Protein AF-A0A2R7K1W9-F1 (afdb_monomer)

Sequence (98 aa):
MTTQTYDRFRGNLETYFDKTASKAWEQLTSDAPVSGVRATVRAGRTEMRDTLLSWLPADMTGLRLLDAGCGTGALAVEAAERGAEVVAIDVAGSLVEI

Secondary structure (DSSP, 8-state):
---HHHHHHHHHHHHIIIIIIHHHHHHHHSSS---HHHHHHHHHHHHHHHHHHHTS-S--TT-EEEEET-TT-HHHHHHHHTT-EEEEE-S-HHHHT-

Nearest PDB structures (foldseek):
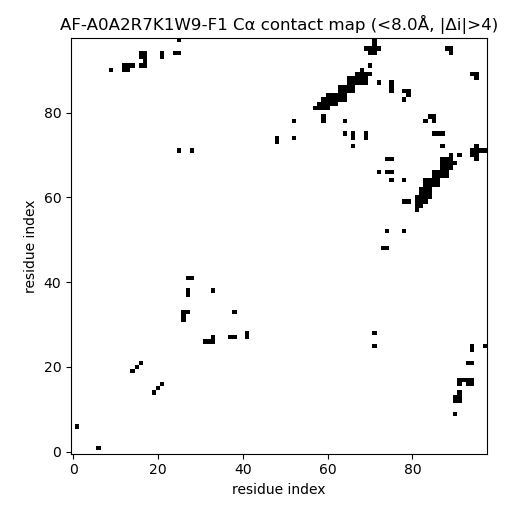  3e23-assembly1_A  TM=7.021E-01  e=3.075E-02  Rhodopseudomonas palustris
  3ege-assembly1_A  TM=7.614E-01  e=9.178E-02  Trichormus variabilis ATCC 29413
  8vyd-assembly2_B  TM=8.364E-01  e=2.118E-01  Thermococcus kodakarensis
  7pd7-assembly1_A  TM=6.119E-01  e=3.977E-02  Chondromyces crocatus
  4rvd-assembly1_A  TM=5.904E-01  e=4.030E-01  Streptomyces argillaceus

Mean predicted aligned error: 5.14 Å

pLDDT: mean 88.73, std 10.35, range [53.06, 98.69]

Radius of gyration: 15.23 Å; Cα contacts (8 Å, |Δi|>4): 109; chains: 1; bounding box: 28×42×34 Å

Structure (mmCIF, N/CA/C/O backbone):
data_AF-A0A2R7K1W9-F1
#
_entry.id   AF-A0A2R7K1W9-F1
#
loop_
_atom_site.group_PDB
_atom_site.id
_atom_site.type_symbol
_atom_site.label_atom_id
_atom_site.label_alt_id
_atom_site.label_comp_id
_atom_site.label_asym_id
_atom_site.label_entity_id
_atom_site.label_seq_id
_atom_site.pdbx_PDB_ins_code
_atom_site.Cartn_x
_atom_site.Cartn_y
_atom_site.Cartn_z
_atom_site.occupancy
_atom_site.B_iso_or_equiv
_atom_site.auth_seq_id
_atom_site.auth_comp_id
_atom_site.auth_asym_id
_atom_site.auth_atom_id
_a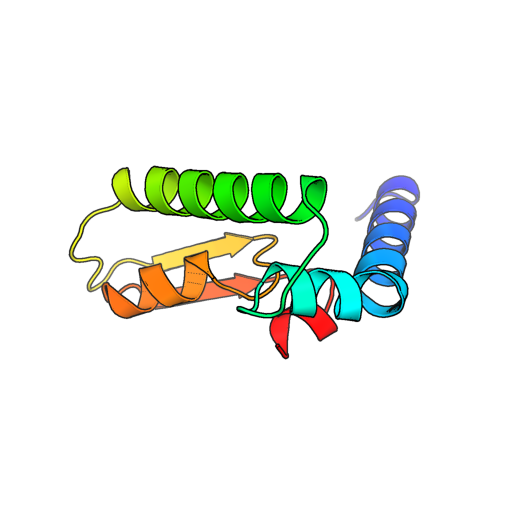tom_site.pdbx_PDB_model_num
ATOM 1 N N . MET A 1 1 ? 0.203 26.756 1.032 1.00 53.06 1 MET A N 1
ATOM 2 C CA . MET A 1 1 ? 0.688 27.003 -0.342 1.00 53.06 1 MET A CA 1
ATOM 3 C C . MET A 1 1 ? 1.808 26.020 -0.609 1.00 53.06 1 MET A C 1
ATOM 5 O O . MET A 1 1 ? 2.726 25.954 0.202 1.00 53.06 1 MET A O 1
ATOM 9 N N . THR A 1 2 ? 1.704 25.218 -1.663 1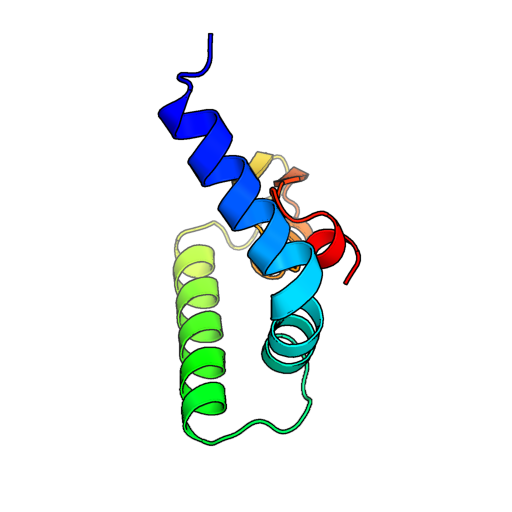.00 68.00 2 THR A N 1
ATOM 10 C CA . THR A 1 2 ? 2.791 24.342 -2.114 1.00 68.00 2 THR A CA 1
ATOM 11 C C . THR A 1 2 ? 3.868 25.174 -2.816 1.00 68.00 2 THR A C 1
ATOM 13 O O . THR A 1 2 ? 3.601 26.270 -3.309 1.00 68.00 2 THR A O 1
ATOM 16 N N . THR A 1 3 ? 5.119 24.716 -2.789 1.00 82.25 3 THR A N 1
ATOM 17 C CA . THR A 1 3 ? 6.223 25.398 -3.482 1.00 82.25 3 THR A CA 1
ATOM 18 C C . THR A 1 3 ? 6.302 24.905 -4.928 1.00 82.25 3 THR A C 1
ATOM 20 O O . THR A 1 3 ? 6.029 23.733 -5.182 1.00 82.25 3 THR A O 1
ATOM 23 N N . GLN A 1 4 ? 6.758 25.743 -5.872 1.00 77.12 4 GLN A N 1
ATOM 24 C CA . GLN A 1 4 ? 6.969 25.318 -7.273 1.00 77.12 4 GLN A CA 1
ATOM 25 C C . GLN A 1 4 ? 7.830 24.047 -7.381 1.00 77.12 4 GLN A C 1
ATOM 27 O O . GLN A 1 4 ? 7.634 23.216 -8.266 1.00 77.12 4 GLN A O 1
ATOM 32 N N . THR A 1 5 ? 8.779 23.879 -6.459 1.00 88.69 5 THR A N 1
ATOM 33 C CA . THR A 1 5 ? 9.624 22.689 -6.375 1.00 88.69 5 THR A CA 1
ATOM 34 C C . THR A 1 5 ? 8.816 21.451 -5.989 1.00 88.69 5 THR A C 1
ATOM 36 O O . THR A 1 5 ? 8.949 20.425 -6.654 1.00 88.69 5 THR A O 1
ATOM 39 N N . TYR A 1 6 ? 7.961 21.544 -4.964 1.00 87.81 6 TYR A N 1
ATOM 40 C CA . TYR A 1 6 ? 7.086 20.445 -4.552 1.00 87.81 6 TYR A CA 1
ATOM 41 C C . TYR A 1 6 ? 6.140 20.031 -5.679 1.00 87.81 6 TYR A C 1
ATOM 43 O O . TYR A 1 6 ? 6.091 18.851 -6.014 1.00 87.81 6 TYR A O 1
ATOM 51 N N . ASP A 1 7 ? 5.454 20.988 -6.309 1.00 88.56 7 ASP A N 1
ATOM 52 C CA . ASP A 1 7 ? 4.472 20.684 -7.356 1.00 88.56 7 ASP A CA 1
ATOM 53 C C . ASP A 1 7 ? 5.124 19.976 -8.549 1.00 88.56 7 ASP A C 1
ATOM 55 O O . ASP A 1 7 ? 4.586 18.998 -9.071 1.00 88.56 7 ASP A O 1
ATOM 59 N N . ARG A 1 8 ? 6.339 20.402 -8.922 1.00 91.19 8 ARG A N 1
ATOM 60 C CA . ARG A 1 8 ? 7.132 19.746 -9.966 1.00 91.19 8 ARG A CA 1
ATOM 61 C C . ARG A 1 8 ? 7.531 18.321 -9.582 1.00 91.19 8 ARG A C 1
ATOM 63 O O . ARG A 1 8 ? 7.393 17.414 -10.396 1.00 91.19 8 ARG A O 1
ATOM 70 N N . PHE A 1 9 ? 8.036 18.104 -8.366 1.00 89.88 9 PHE A N 1
ATOM 71 C CA . PHE A 1 9 ? 8.429 16.761 -7.926 1.00 89.88 9 PHE A CA 1
ATOM 72 C C . PHE A 1 9 ? 7.228 15.823 -7.816 1.00 89.88 9 PHE A C 1
ATOM 74 O O . PHE A 1 9 ? 7.297 14.698 -8.307 1.00 89.88 9 PHE A O 1
ATOM 81 N N . ARG A 1 10 ? 6.119 16.300 -7.246 1.00 90.06 10 ARG A N 1
ATOM 82 C CA . ARG A 1 10 ? 4.865 15.550 -7.154 1.00 90.06 10 ARG A CA 1
ATOM 83 C C . ARG A 1 10 ? 4.369 15.145 -8.543 1.00 90.06 10 ARG A C 1
ATOM 85 O O . ARG A 1 10 ? 4.096 13.970 -8.755 1.00 90.06 10 ARG A O 1
ATOM 92 N N . GLY A 1 11 ? 4.337 16.080 -9.497 1.00 88.19 11 GLY A N 1
ATOM 93 C CA . GLY A 1 11 ? 3.921 15.800 -10.876 1.00 88.19 11 GLY A CA 1
ATOM 94 C C . GLY A 1 11 ? 4.834 14.807 -11.607 1.00 88.19 11 GLY A C 1
ATOM 95 O O . GLY A 1 11 ? 4.353 13.971 -12.374 1.00 88.19 11 GLY A O 1
ATOM 96 N N . ASN A 1 12 ? 6.144 14.840 -11.338 1.00 88.56 12 ASN A N 1
ATOM 97 C CA . ASN A 1 12 ? 7.086 13.857 -11.879 1.00 88.56 12 ASN A CA 1
ATOM 98 C C . ASN A 1 12 ? 6.836 12.449 -11.317 1.00 88.56 12 ASN A C 1
ATOM 100 O O . ASN A 1 12 ? 6.866 11.484 -12.080 1.00 88.56 12 ASN A O 1
ATOM 104 N N . LEU A 1 13 ? 6.588 12.330 -10.006 1.00 87.69 13 LEU A N 1
ATOM 105 C CA . LEU A 1 13 ? 6.265 11.049 -9.367 1.00 87.69 13 LEU A CA 1
ATOM 106 C C . LEU A 1 13 ? 4.950 10.493 -9.913 1.00 87.69 13 LEU A C 1
ATOM 108 O O . LEU A 1 13 ? 4.930 9.361 -10.384 1.00 87.69 13 LEU A O 1
ATOM 112 N N . GLU A 1 14 ? 3.899 11.314 -9.931 1.00 86.56 14 GLU A N 1
ATOM 113 C CA . GLU A 1 14 ? 2.593 10.967 -10.500 1.00 86.56 14 GLU A CA 1
ATOM 114 C C . GLU A 1 14 ? 2.748 10.432 -11.929 1.00 86.56 14 GLU A C 1
ATOM 116 O O . GLU A 1 14 ? 2.365 9.306 -12.218 1.00 86.56 14 GLU A O 1
ATOM 121 N N . THR A 1 15 ? 3.434 11.172 -12.806 1.00 86.44 15 THR A N 1
ATOM 122 C CA . THR A 1 15 ? 3.644 10.749 -14.200 1.00 86.44 15 THR A CA 1
ATOM 123 C C . THR A 1 15 ? 4.406 9.425 -14.306 1.00 86.44 15 THR A C 1
ATOM 125 O O . THR A 1 15 ? 4.052 8.573 -15.123 1.00 86.44 15 THR A O 1
ATOM 128 N N . TYR A 1 16 ? 5.468 9.249 -13.515 1.00 85.06 16 TYR A N 1
ATOM 129 C CA . TYR A 1 16 ? 6.295 8.044 -13.556 1.00 85.06 16 TYR A CA 1
ATOM 130 C C . TYR A 1 16 ? 5.512 6.803 -13.124 1.00 85.06 16 TYR A C 1
ATOM 132 O O . TYR A 1 16 ? 5.524 5.794 -13.835 1.00 85.06 16 TYR A O 1
ATOM 140 N N . PHE A 1 17 ? 4.830 6.881 -11.982 1.00 81.00 17 PHE A N 1
ATOM 141 C CA . PHE A 1 17 ? 4.095 5.747 -11.433 1.00 81.00 17 PHE A CA 1
ATOM 142 C C . PHE A 1 17 ? 2.838 5.432 -12.238 1.00 81.00 17 PHE A C 1
ATOM 144 O O . PHE A 1 17 ? 2.577 4.259 -12.491 1.00 81.00 17 PHE A O 1
ATOM 151 N N . ASP A 1 18 ? 2.144 6.457 -12.733 1.00 76.62 18 ASP A N 1
ATOM 152 C CA . ASP A 1 18 ? 0.876 6.274 -13.429 1.00 76.62 18 ASP A CA 1
ATOM 153 C C . ASP A 1 18 ? 1.050 5.739 -14.862 1.00 76.62 18 ASP A C 1
ATOM 155 O O . ASP A 1 18 ? 0.343 4.835 -15.307 1.00 76.62 18 ASP A O 1
ATOM 159 N N . LYS A 1 19 ? 2.049 6.250 -15.597 1.00 72.12 19 LYS A N 1
ATOM 160 C CA . LYS A 1 19 ? 2.208 5.943 -17.031 1.00 72.12 19 LYS A CA 1
ATOM 161 C C . LYS A 1 19 ? 3.298 4.932 -17.345 1.00 72.12 19 LYS A C 1
ATOM 163 O O . LYS A 1 19 ? 3.158 4.159 -18.290 1.00 72.12 19 LYS A O 1
ATOM 168 N N . THR A 1 20 ? 4.403 4.966 -16.606 1.00 65.94 20 THR A N 1
ATOM 169 C CA . THR A 1 20 ? 5.612 4.212 -16.974 1.00 65.94 20 THR A CA 1
ATOM 170 C C . THR A 1 20 ? 5.779 2.965 -16.121 1.00 65.94 20 THR A C 1
ATOM 172 O O . THR A 1 20 ? 6.225 1.930 -16.618 1.00 65.94 20 THR A O 1
ATOM 175 N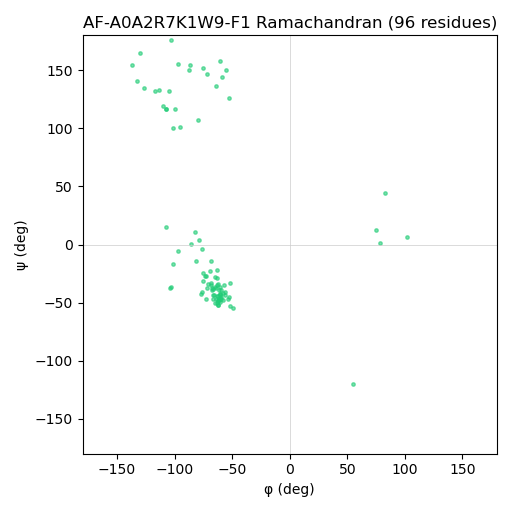 N . ALA A 1 21 ? 5.436 3.051 -14.837 1.00 66.00 21 ALA A N 1
ATOM 176 C CA . ALA A 1 21 ? 5.747 2.002 -13.882 1.00 66.00 21 ALA A CA 1
ATOM 177 C C . ALA A 1 21 ? 4.555 1.090 -13.548 1.00 66.00 21 ALA A C 1
ATOM 179 O O . ALA A 1 21 ? 4.809 -0.010 -13.066 1.00 66.00 21 ALA A O 1
ATOM 180 N N . SER A 1 22 ? 3.307 1.477 -13.834 1.00 66.25 22 SER A N 1
ATOM 181 C CA . SER A 1 22 ? 2.091 0.733 -13.448 1.00 66.25 22 SER A CA 1
ATOM 182 C C . SER A 1 22 ? 2.154 -0.759 -13.794 1.00 66.25 22 SER A C 1
ATOM 184 O O . SER A 1 22 ? 2.126 -1.584 -12.889 1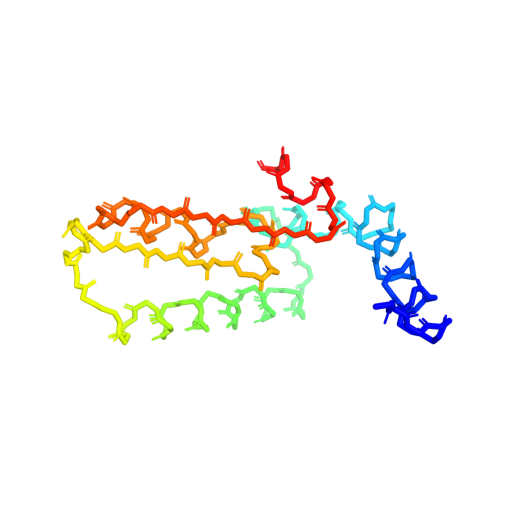.00 66.25 22 SER A O 1
ATOM 186 N N . LYS A 1 23 ? 2.413 -1.131 -15.056 1.00 67.75 23 LYS A N 1
ATOM 187 C CA . LYS A 1 23 ? 2.571 -2.550 -15.457 1.00 67.75 23 LYS A CA 1
ATOM 188 C C . LYS A 1 23 ? 3.722 -3.275 -14.757 1.00 67.75 23 LYS A C 1
ATOM 190 O O . LYS A 1 23 ? 3.647 -4.470 -14.482 1.00 67.75 23 LYS A O 1
ATOM 195 N N . ALA A 1 24 ? 4.835 -2.581 -14.522 1.00 68.81 24 ALA A N 1
ATOM 196 C CA . ALA A 1 24 ? 5.980 -3.174 -13.840 1.00 68.81 24 ALA A CA 1
ATOM 197 C C . ALA A 1 24 ? 5.689 -3.395 -12.350 1.00 68.81 24 ALA A C 1
ATOM 199 O O . ALA A 1 24 ? 6.185 -4.375 -11.799 1.00 68.81 24 ALA A O 1
ATOM 200 N N . TRP A 1 25 ? 4.906 -2.507 -11.735 1.00 68.19 25 TRP A N 1
ATOM 201 C CA . TRP A 1 25 ? 4.430 -2.615 -10.362 1.00 68.19 25 TRP A CA 1
ATOM 202 C C . TRP A 1 25 ? 3.365 -3.688 -10.217 1.00 68.19 25 TRP A C 1
ATOM 204 O O . TRP A 1 25 ? 3.549 -4.544 -9.368 1.00 68.19 25 TRP A O 1
ATOM 214 N N . GLU A 1 26 ? 2.371 -3.732 -11.101 1.00 70.19 26 GLU A N 1
ATOM 215 C CA . GLU A 1 26 ? 1.348 -4.782 -11.173 1.00 70.19 26 GLU A CA 1
ATOM 216 C C . GLU A 1 26 ? 1.984 -6.179 -11.253 1.00 70.19 26 GLU A C 1
ATOM 218 O O . GLU A 1 26 ? 1.653 -7.092 -10.498 1.00 70.19 26 GLU A O 1
ATOM 223 N N . GLN A 1 27 ? 2.989 -6.350 -12.117 1.00 72.06 27 GLN A N 1
ATOM 224 C CA . GLN A 1 27 ? 3.756 -7.594 -12.159 1.00 72.06 27 GLN A CA 1
ATOM 225 C C . GLN A 1 27 ? 4.547 -7.832 -10.875 1.00 72.06 27 GLN A C 1
ATOM 227 O O . GLN A 1 27 ? 4.689 -8.973 -10.461 1.00 72.06 27 GLN A O 1
ATOM 232 N N . LEU A 1 28 ? 5.101 -6.798 -10.240 1.00 70.38 28 LEU A N 1
ATOM 233 C CA . LEU A 1 28 ? 5.888 -6.941 -9.013 1.00 70.38 28 LEU A CA 1
ATOM 234 C C . LEU A 1 28 ? 5.016 -7.265 -7.787 1.00 70.38 28 LEU A C 1
ATOM 236 O O . LEU A 1 28 ? 5.519 -7.908 -6.870 1.00 70.38 28 LEU A O 1
ATOM 240 N N . THR A 1 29 ? 3.750 -6.854 -7.779 1.00 68.88 29 THR A N 1
ATOM 241 C CA . THR A 1 29 ? 2.779 -7.059 -6.692 1.00 68.88 29 THR A CA 1
ATOM 242 C C . THR A 1 29 ? 1.858 -8.258 -6.914 1.00 68.88 29 THR A C 1
ATOM 244 O O . THR A 1 29 ? 1.102 -8.598 -6.013 1.00 68.88 29 THR A O 1
ATOM 247 N N . SER A 1 30 ? 1.939 -8.917 -8.072 1.00 74.38 30 SER A N 1
ATOM 248 C CA . SER A 1 30 ? 1.233 -10.168 -8.387 1.00 74.38 30 SER A CA 1
ATOM 249 C C . SER A 1 30 ? 2.154 -11.391 -8.329 1.00 74.38 30 SER A C 1
ATOM 251 O O . SER A 1 30 ? 3.372 -11.269 -8.190 1.00 74.38 30 SER A O 1
ATOM 253 N N . ASP A 1 31 ? 1.587 -12.585 -8.515 1.00 74.88 31 ASP A N 1
ATOM 254 C CA . ASP A 1 31 ? 2.327 -13.856 -8.586 1.00 74.88 31 ASP A CA 1
ATOM 255 C C . ASP A 1 31 ? 3.008 -14.111 -9.941 1.00 74.88 31 ASP A C 1
ATOM 257 O O . ASP A 1 31 ? 3.638 -15.150 -10.147 1.00 74.88 31 ASP A O 1
ATOM 261 N N . ALA A 1 32 ? 2.935 -13.158 -10.875 1.00 80.88 32 ALA A N 1
ATOM 262 C CA . ALA A 1 32 ? 3.570 -13.288 -12.179 1.00 80.88 32 ALA A CA 1
ATOM 263 C C . ALA A 1 32 ? 5.095 -13.503 -12.045 1.00 80.88 32 ALA A C 1
ATOM 265 O O . ALA A 1 32 ? 5.735 -12.906 -11.164 1.00 80.88 32 ALA A O 1
ATOM 266 N N . PRO A 1 33 ? 5.712 -14.324 -12.918 1.00 81.31 33 PRO A N 1
ATOM 267 C CA . PRO A 1 33 ? 7.153 -14.527 -12.908 1.00 81.31 33 PRO A CA 1
ATOM 268 C C . PRO A 1 33 ? 7.882 -13.222 -13.243 1.00 81.31 33 PRO A C 1
ATOM 270 O O . PRO A 1 33 ? 7.524 -12.501 -14.174 1.00 81.31 33 PRO A O 1
ATOM 273 N N . VAL A 1 34 ? 8.940 -12.935 -12.489 1.00 86.00 34 VAL A N 1
ATOM 274 C CA . VAL A 1 34 ? 9.781 -11.745 -12.655 1.00 86.00 34 VAL A CA 1
ATOM 275 C C . VAL A 1 34 ? 11.258 -12.133 -12.703 1.00 86.00 34 VAL A C 1
ATOM 277 O O . VAL A 1 34 ? 11.635 -13.249 -12.352 1.00 86.00 34 VAL A O 1
ATOM 280 N N . SER A 1 35 ? 12.120 -11.214 -13.149 1.00 89.50 35 SER A N 1
ATOM 281 C CA . SER A 1 35 ? 13.571 -11.439 -13.140 1.00 89.50 35 SER A CA 1
ATOM 282 C C . SER A 1 35 ? 14.106 -11.668 -11.719 1.00 89.50 35 SER A C 1
ATOM 284 O O . SER A 1 35 ? 13.503 -11.215 -10.748 1.00 89.50 35 SER A O 1
ATOM 286 N N . GLY A 1 36 ? 15.273 -12.310 -11.586 1.00 90.19 36 GLY A N 1
ATOM 287 C CA . GLY A 1 36 ? 15.853 -12.642 -10.274 1.00 90.19 36 GLY A CA 1
ATOM 288 C C . GLY A 1 36 ? 15.973 -11.443 -9.325 1.00 90.19 36 GLY A C 1
ATOM 289 O O . GLY A 1 36 ? 15.536 -11.518 -8.183 1.00 90.19 36 GLY A O 1
ATOM 290 N N . VAL A 1 37 ? 16.453 -10.295 -9.820 1.00 90.06 37 VAL A N 1
ATOM 291 C CA . VAL A 1 37 ? 16.525 -9.053 -9.023 1.00 90.06 37 VAL A CA 1
ATOM 292 C C . VAL A 1 37 ? 15.135 -8.604 -8.558 1.00 90.06 37 VAL A C 1
ATOM 294 O O . VAL A 1 37 ? 14.962 -8.216 -7.406 1.00 90.06 37 VAL A O 1
ATOM 297 N N . ARG A 1 38 ? 14.121 -8.679 -9.428 1.00 87.00 38 ARG A N 1
ATOM 298 C CA . ARG A 1 38 ? 12.742 -8.305 -9.079 1.00 87.00 38 ARG A CA 1
ATOM 299 C C . ARG A 1 38 ? 12.114 -9.272 -8.077 1.00 87.00 38 ARG A C 1
ATOM 301 O O . ARG A 1 38 ? 11.347 -8.822 -7.235 1.00 87.00 38 ARG A O 1
ATOM 308 N N . ALA A 1 39 ? 12.464 -10.556 -8.129 1.00 89.19 39 ALA A N 1
ATOM 309 C CA . ALA A 1 39 ? 12.036 -11.531 -7.131 1.00 89.19 39 ALA A CA 1
ATOM 310 C C . ALA A 1 39 ? 12.599 -11.184 -5.743 1.00 89.19 39 ALA A C 1
ATOM 312 O O . ALA A 1 39 ? 11.846 -11.156 -4.772 1.00 89.19 39 ALA A O 1
ATOM 313 N N . THR A 1 40 ? 13.883 -10.813 -5.652 1.00 92.19 40 THR A N 1
ATOM 314 C CA . THR A 1 40 ? 14.483 -10.317 -4.399 1.00 92.19 40 THR A CA 1
ATOM 315 C C . THR A 1 40 ? 13.787 -9.051 -3.899 1.00 92.19 40 THR A C 1
ATOM 317 O O . THR A 1 40 ? 13.484 -8.948 -2.714 1.00 92.19 40 THR A O 1
ATOM 320 N N . VAL A 1 41 ? 13.474 -8.103 -4.791 1.00 90.81 41 VAL A N 1
ATOM 321 C CA . VAL A 1 41 ? 12.728 -6.887 -4.420 1.00 90.81 41 VAL A CA 1
ATOM 322 C C . VAL A 1 41 ? 11.327 -7.230 -3.898 1.00 90.81 41 VAL A C 1
ATOM 324 O O . VAL A 1 41 ? 10.920 -6.685 -2.876 1.00 90.81 41 VAL A O 1
ATOM 327 N N . ARG A 1 42 ? 10.594 -8.146 -4.548 1.00 89.50 42 ARG A N 1
ATOM 328 C CA . ARG A 1 42 ? 9.265 -8.595 -4.093 1.00 89.50 42 ARG A CA 1
ATOM 329 C C . ARG A 1 42 ? 9.331 -9.234 -2.704 1.00 89.50 42 ARG A C 1
ATOM 331 O O . ARG A 1 42 ? 8.525 -8.891 -1.839 1.00 89.50 42 ARG A O 1
ATOM 338 N N . ALA A 1 43 ? 10.306 -10.116 -2.481 1.00 91.62 43 ALA A N 1
ATOM 339 C CA . ALA A 1 43 ? 10.523 -10.748 -1.183 1.00 91.62 43 ALA A CA 1
ATOM 340 C C . ALA A 1 43 ? 10.816 -9.704 -0.093 1.00 91.62 43 ALA A C 1
ATOM 342 O O . ALA A 1 43 ? 10.151 -9.700 0.937 1.00 91.62 43 ALA A O 1
ATOM 343 N N . GLY A 1 44 ? 11.711 -8.746 -0.359 1.00 94.81 44 GLY A N 1
ATOM 344 C CA . GLY A 1 44 ? 12.011 -7.669 0.590 1.00 94.81 44 GLY A CA 1
ATOM 345 C C . GLY A 1 44 ? 10.810 -6.764 0.893 1.00 94.81 44 GLY A C 1
ATOM 346 O O . GLY A 1 44 ? 10.641 -6.320 2.024 1.00 94.81 44 GLY A O 1
ATOM 347 N N . ARG A 1 45 ? 9.924 -6.512 -0.083 1.00 93.06 45 ARG A N 1
ATOM 348 C CA . ARG A 1 45 ? 8.672 -5.767 0.163 1.00 93.06 45 ARG A CA 1
ATOM 349 C C . ARG A 1 45 ? 7.697 -6.538 1.048 1.00 93.06 45 ARG A C 1
ATOM 351 O O . ARG A 1 45 ? 7.033 -5.921 1.875 1.00 93.06 45 ARG A O 1
ATOM 358 N N . THR A 1 46 ? 7.628 -7.855 0.871 1.00 92.88 46 THR A N 1
ATOM 359 C CA . THR A 1 46 ? 6.835 -8.745 1.730 1.00 92.88 46 THR A CA 1
ATOM 360 C C . THR A 1 46 ? 7.366 -8.691 3.160 1.00 92.88 46 THR A C 1
ATOM 362 O O . THR A 1 46 ? 6.619 -8.336 4.062 1.00 92.88 46 THR A O 1
ATOM 365 N N . GLU A 1 47 ? 8.672 -8.887 3.352 1.00 97.19 47 GLU A N 1
ATOM 366 C CA . GLU A 1 47 ? 9.317 -8.814 4.670 1.00 97.19 47 GLU A CA 1
ATOM 367 C C . GLU A 1 47 ? 9.111 -7.452 5.351 1.00 97.19 47 GLU A C 1
ATOM 369 O O . GLU A 1 47 ? 8.801 -7.381 6.541 1.00 97.19 47 GLU A O 1
ATOM 374 N N . MET A 1 48 ? 9.225 -6.357 4.593 1.00 96.38 48 MET A N 1
ATOM 375 C CA . MET A 1 48 ? 8.974 -5.010 5.102 1.00 96.38 48 MET A CA 1
ATOM 376 C C . MET A 1 48 ? 7.523 -4.845 5.572 1.00 96.38 48 MET A C 1
ATOM 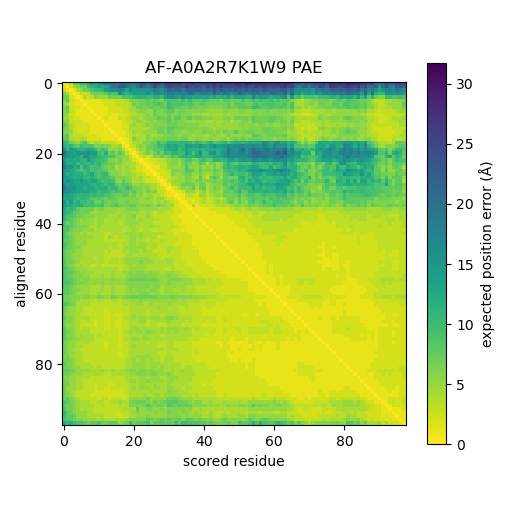378 O O . MET A 1 48 ? 7.299 -4.345 6.673 1.00 96.38 48 MET A O 1
ATOM 382 N N . ARG A 1 49 ? 6.539 -5.275 4.771 1.00 95.94 49 ARG A N 1
ATOM 383 C CA . ARG A 1 49 ? 5.118 -5.221 5.148 1.00 95.94 49 ARG A CA 1
ATOM 384 C C . ARG A 1 49 ? 4.855 -6.061 6.395 1.00 95.94 49 ARG A C 1
ATOM 386 O O . ARG A 1 49 ? 4.238 -5.562 7.332 1.00 95.94 49 ARG A O 1
ATOM 393 N N . ASP A 1 50 ? 5.347 -7.293 6.428 1.00 96.75 50 ASP A N 1
ATOM 394 C CA . ASP A 1 50 ? 5.127 -8.214 7.542 1.00 96.75 50 ASP A CA 1
ATOM 395 C C . ASP A 1 50 ? 5.766 -7.670 8.832 1.00 96.75 50 ASP A C 1
ATOM 397 O O . ASP A 1 50 ? 5.167 -7.740 9.905 1.00 96.75 50 ASP A O 1
ATOM 401 N N . THR A 1 51 ? 6.935 -7.027 8.725 1.00 98.06 51 THR A N 1
ATOM 402 C CA . THR A 1 51 ? 7.587 -6.330 9.844 1.00 98.06 51 THR A CA 1
ATOM 403 C C . THR A 1 51 ? 6.731 -5.175 10.359 1.00 98.06 51 THR A C 1
ATOM 405 O O . THR A 1 51 ? 6.487 -5.094 11.562 1.00 98.06 51 THR A O 1
ATOM 408 N N . LEU A 1 52 ? 6.228 -4.307 9.476 1.00 97.25 52 LEU A N 1
ATOM 409 C CA . LEU A 1 52 ? 5.355 -3.194 9.868 1.00 97.25 52 LEU A CA 1
ATOM 410 C C . LEU A 1 52 ? 4.083 -3.699 10.557 1.00 97.25 52 LEU A C 1
ATOM 412 O O . LEU A 1 52 ? 3.711 -3.208 11.621 1.00 97.25 52 LEU A O 1
ATOM 416 N N . LEU A 1 53 ? 3.451 -4.725 9.988 1.00 97.06 53 LEU A N 1
ATOM 417 C CA . LEU A 1 53 ? 2.270 -5.361 10.557 1.00 97.06 53 LEU A CA 1
ATOM 418 C C . LEU A 1 53 ? 2.563 -6.064 11.891 1.00 97.06 53 LEU A C 1
ATOM 420 O O . LEU A 1 53 ? 1.666 -6.167 12.723 1.00 97.06 53 LEU A O 1
ATOM 424 N N . SER A 1 54 ? 3.791 -6.536 12.125 1.00 97.81 54 SER A N 1
ATOM 425 C CA . SER A 1 54 ? 4.187 -7.155 13.401 1.00 97.81 54 SER A CA 1
ATOM 426 C C . SER A 1 54 ? 4.247 -6.157 14.560 1.00 97.81 54 SER A C 1
ATOM 428 O O . SER A 1 54 ? 4.141 -6.547 15.721 1.00 97.81 54 SER A O 1
ATOM 430 N N . TRP A 1 55 ? 4.406 -4.866 14.258 1.00 97.81 55 TRP A N 1
ATOM 431 C CA . TRP A 1 55 ? 4.400 -3.798 15.260 1.00 97.81 55 TRP A CA 1
ATOM 432 C C . TRP A 1 55 ? 2.986 -3.370 15.658 1.00 97.81 55 TRP A C 1
ATOM 434 O O . TRP A 1 55 ? 2.814 -2.664 16.651 1.00 97.81 55 TRP A O 1
ATOM 444 N N . LEU A 1 56 ? 1.981 -3.778 14.883 1.00 97.25 56 LEU A N 1
ATOM 445 C CA . LEU A 1 56 ? 0.579 -3.473 15.122 1.00 97.25 56 LEU A CA 1
ATOM 446 C C . LEU A 1 56 ? -0.107 -4.641 15.849 1.00 97.25 56 LEU A C 1
ATOM 448 O O . LEU A 1 56 ? 0.335 -5.788 15.737 1.00 97.25 56 LEU A O 1
ATOM 452 N N . PRO A 1 57 ? -1.207 -4.384 16.580 1.00 97.56 57 PRO A N 1
ATOM 453 C CA . PRO A 1 57 ? -2.019 -5.450 17.151 1.00 97.56 57 PRO A CA 1
ATOM 454 C C . PRO A 1 57 ? -2.497 -6.455 16.092 1.00 97.56 57 PRO A C 1
ATOM 456 O O . PRO A 1 57 ? -2.729 -6.105 14.933 1.00 97.56 57 PRO A O 1
ATOM 459 N N . ALA A 1 58 ? -2.676 -7.711 16.507 1.00 97.25 58 ALA A N 1
ATOM 460 C CA . ALA A 1 58 ? -3.283 -8.734 15.656 1.00 97.25 58 ALA A CA 1
ATOM 461 C C . ALA A 1 58 ? -4.779 -8.461 15.409 1.00 97.25 58 ALA A C 1
ATOM 463 O O . ALA A 1 58 ? -5.261 -8.714 14.313 1.00 97.25 58 ALA A O 1
ATOM 464 N N . ASP A 1 59 ? -5.479 -7.917 16.410 1.00 98.25 59 ASP A N 1
ATOM 465 C CA . ASP A 1 59 ? -6.842 -7.392 16.297 1.00 98.25 59 ASP A CA 1
ATOM 466 C C . ASP A 1 59 ? -6.788 -5.865 16.359 1.00 98.25 59 ASP A C 1
ATOM 468 O O . ASP A 1 59 ? -6.359 -5.275 17.353 1.00 98.25 59 ASP A O 1
ATOM 472 N N . MET A 1 60 ? -7.191 -5.236 15.266 1.00 98.56 60 MET A N 1
ATOM 473 C CA . MET A 1 60 ? -7.204 -3.795 15.073 1.00 98.56 60 MET A CA 1
ATOM 474 C C . MET A 1 60 ? -8.625 -3.214 15.103 1.00 98.56 60 MET A C 1
ATOM 476 O O . MET A 1 60 ? -8.821 -2.068 14.697 1.00 98.56 60 MET A O 1
ATOM 480 N N . THR A 1 61 ? -9.615 -3.965 15.596 1.00 98.56 61 THR A N 1
ATOM 481 C CA . THR A 1 61 ? -11.008 -3.512 15.708 1.00 98.56 61 THR A CA 1
ATOM 482 C C . THR A 1 61 ? -11.112 -2.175 16.445 1.00 98.56 61 THR A C 1
ATOM 484 O O . THR A 1 61 ? -10.627 -2.007 17.564 1.00 98.56 61 THR A O 1
ATOM 487 N N . GLY A 1 62 ? -11.773 -1.204 15.811 1.00 98.12 62 GLY A N 1
ATOM 488 C CA . GLY A 1 62 ? -11.966 0.141 16.364 1.00 98.12 62 GLY A CA 1
ATOM 489 C C . GLY A 1 62 ? -10.747 1.062 16.246 1.00 98.12 62 GLY A C 1
ATOM 490 O O . GLY A 1 62 ? -10.816 2.214 16.680 1.00 98.12 62 GLY A O 1
ATOM 491 N N . LEU A 1 63 ? -9.645 0.596 15.649 1.00 98.50 63 LEU A N 1
ATOM 492 C CA . LEU A 1 63 ? -8.502 1.436 15.299 1.00 98.50 63 LEU A CA 1
ATOM 493 C C . LEU A 1 63 ? -8.693 2.067 13.921 1.00 98.50 63 LEU A C 1
ATOM 495 O O . LEU A 1 63 ? -9.380 1.529 13.056 1.00 98.50 63 LEU A O 1
ATOM 499 N N . ARG A 1 64 ? -8.035 3.208 13.711 1.00 98.56 64 ARG A N 1
ATOM 500 C CA . ARG A 1 64 ? -8.002 3.921 12.431 1.00 98.56 64 ARG A CA 1
ATOM 501 C C . ARG A 1 64 ? -6.569 3.954 11.918 1.00 98.56 64 ARG A C 1
ATOM 503 O O . ARG A 1 64 ? -5.668 4.303 12.683 1.00 98.56 64 ARG A O 1
ATOM 510 N N . LEU A 1 65 ? -6.361 3.621 10.647 1.00 98.31 65 LEU A N 1
ATOM 511 C CA . LEU A 1 65 ? -5.041 3.590 10.015 1.00 98.31 65 LEU A CA 1
ATOM 512 C C . LEU A 1 65 ? -5.029 4.431 8.735 1.00 98.31 65 LEU A C 1
ATOM 514 O O . LEU A 1 65 ? -5.935 4.340 7.912 1.00 98.31 65 LEU A O 1
ATOM 518 N N . LEU A 1 66 ? -3.986 5.248 8.577 1.00 98.31 66 LEU A N 1
ATOM 519 C CA . LEU A 1 66 ? -3.683 5.962 7.339 1.00 98.31 66 LEU A CA 1
ATOM 520 C C . LEU A 1 66 ? -2.466 5.311 6.677 1.00 98.31 66 LEU A C 1
ATOM 522 O O . LEU A 1 66 ? -1.374 5.363 7.242 1.00 98.31 66 LEU A O 1
ATOM 526 N N . ASP A 1 67 ? -2.649 4.754 5.483 1.00 97.81 67 ASP A N 1
ATOM 527 C CA . ASP A 1 67 ? -1.565 4.251 4.633 1.00 97.81 67 ASP A CA 1
ATOM 528 C C . ASP A 1 67 ? -1.265 5.281 3.531 1.00 97.81 67 ASP A C 1
ATOM 530 O O . ASP A 1 67 ? -2.016 5.422 2.563 1.00 97.81 67 ASP A O 1
ATOM 534 N N . ALA A 1 68 ? -0.210 6.078 3.722 1.00 96.50 68 ALA A N 1
ATOM 535 C CA . ALA A 1 68 ? 0.157 7.166 2.818 1.00 96.50 68 ALA A CA 1
ATOM 536 C C . ALA A 1 68 ? 1.296 6.751 1.876 1.00 96.50 68 ALA A C 1
ATOM 538 O O . ALA A 1 68 ? 2.423 6.529 2.316 1.00 96.50 68 ALA A O 1
ATOM 539 N N . GLY A 1 69 ? 1.011 6.720 0.573 1.00 93.38 69 GLY A N 1
ATOM 540 C CA . GLY A 1 69 ? 1.860 6.075 -0.431 1.00 93.38 69 GLY A CA 1
ATOM 541 C C . GLY A 1 69 ? 1.603 4.569 -0.494 1.00 93.38 69 GLY A C 1
ATOM 542 O O . GLY A 1 69 ? 2.552 3.782 -0.492 1.00 93.38 69 GLY A O 1
ATOM 543 N N . CYS A 1 70 ? 0.325 4.177 -0.479 1.00 94.44 70 CYS A N 1
ATOM 544 C CA . CYS A 1 70 ? -0.091 2.787 -0.307 1.00 94.44 70 CYS A CA 1
ATOM 545 C C . CYS A 1 70 ? 0.265 1.878 -1.496 1.00 94.44 70 CYS A C 1
ATOM 547 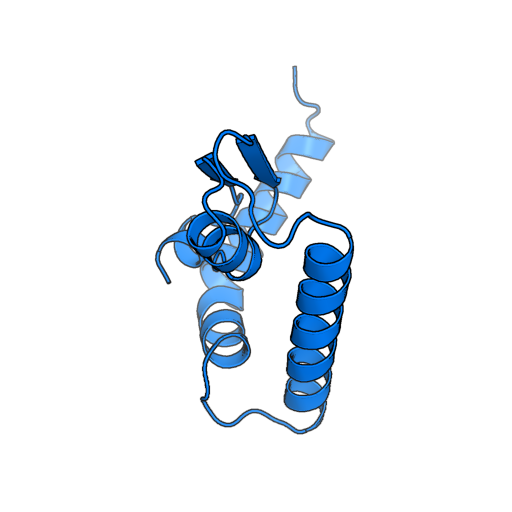O O . CYS A 1 70 ? 0.226 0.650 -1.369 1.00 94.44 70 CYS A O 1
ATOM 549 N N . GLY A 1 71 ? 0.631 2.438 -2.655 1.00 91.81 71 GLY A N 1
ATOM 550 C CA . GLY A 1 71 ? 0.816 1.682 -3.888 1.00 91.81 71 GLY A CA 1
ATOM 551 C C . GLY A 1 71 ? -0.445 0.886 -4.223 1.00 91.81 71 GLY A C 1
ATOM 552 O O . GLY A 1 71 ? -1.515 1.463 -4.360 1.00 91.81 71 GLY A O 1
ATOM 553 N N . THR A 1 72 ? -0.323 -0.441 -4.307 1.00 90.88 72 THR A N 1
ATOM 554 C CA . THR A 1 72 ? -1.454 -1.360 -4.549 1.00 90.88 72 THR A CA 1
ATOM 555 C C . THR A 1 72 ? -2.246 -1.709 -3.285 1.00 90.88 72 THR A C 1
ATOM 557 O O . THR A 1 72 ? -2.984 -2.684 -3.263 1.00 90.88 72 THR A O 1
ATOM 560 N N . GLY A 1 73 ? -2.013 -1.014 -2.170 1.00 94.00 73 GLY A N 1
ATOM 561 C CA . GLY A 1 73 ? -2.780 -1.197 -0.937 1.00 94.00 73 GLY A CA 1
ATOM 562 C C . GLY A 1 73 ? -2.464 -2.462 -0.134 1.00 94.00 73 GLY A C 1
ATOM 563 O O . GLY A 1 73 ? -3.193 -2.775 0.798 1.00 94.00 73 GLY A O 1
ATOM 564 N N . ALA A 1 74 ? -1.379 -3.187 -0.429 1.00 93.88 74 ALA A N 1
ATOM 565 C CA . ALA A 1 74 ? -1.094 -4.475 0.220 1.00 93.88 74 ALA A CA 1
ATOM 566 C C . ALA A 1 74 ? -1.012 -4.408 1.761 1.00 93.88 74 ALA A C 1
ATOM 568 O O . ALA A 1 74 ? -1.396 -5.358 2.431 1.00 93.88 74 ALA A O 1
ATOM 569 N N . LEU A 1 75 ? -0.504 -3.312 2.339 1.00 96.56 75 LEU A N 1
ATOM 570 C CA . LEU A 1 75 ? -0.504 -3.122 3.796 1.00 96.56 75 LEU A CA 1
ATOM 571 C C . LEU A 1 75 ? -1.890 -2.709 4.306 1.00 96.56 75 LEU A C 1
ATOM 573 O O . LEU A 1 75 ? -2.346 -3.225 5.325 1.00 96.56 75 LEU A O 1
ATOM 577 N N . ALA A 1 76 ? -2.552 -1.795 3.594 1.00 97.50 76 ALA A N 1
ATOM 578 C CA . ALA A 1 76 ? -3.896 -1.334 3.910 1.00 97.50 76 ALA A CA 1
ATOM 579 C C . ALA A 1 76 ? -4.919 -2.480 3.978 1.00 97.50 76 ALA A C 1
ATOM 581 O O . ALA A 1 76 ? -5.711 -2.520 4.917 1.00 97.50 76 ALA A O 1
ATOM 582 N N . VAL A 1 77 ? -4.877 -3.421 3.028 1.00 96.56 77 VAL A N 1
ATOM 583 C CA . VAL A 1 77 ? -5.772 -4.589 2.989 1.00 96.56 77 VAL A CA 1
ATOM 584 C C . VAL A 1 77 ? -5.571 -5.468 4.222 1.00 96.56 77 VAL A C 1
ATOM 586 O O . VAL A 1 77 ? -6.523 -5.704 4.955 1.00 96.56 77 VAL A O 1
ATOM 589 N N . GLU A 1 78 ? -4.334 -5.860 4.525 1.00 97.44 78 GLU A N 1
ATOM 590 C CA . GLU A 1 78 ? -4.016 -6.687 5.700 1.00 97.44 78 GLU A CA 1
ATOM 591 C C . GLU A 1 78 ? -4.418 -6.008 7.022 1.00 97.44 78 GLU A C 1
ATOM 593 O O . GLU A 1 78 ? -4.920 -6.648 7.945 1.00 97.44 78 GLU A O 1
ATOM 598 N N . ALA A 1 79 ? -4.231 -4.689 7.135 1.00 98.19 79 ALA A N 1
ATOM 599 C CA . ALA A 1 79 ? -4.676 -3.937 8.308 1.00 98.19 79 ALA A CA 1
ATOM 600 C C . ALA A 1 79 ? -6.213 -3.896 8.426 1.00 98.19 79 ALA A C 1
ATOM 602 O O . ALA A 1 79 ? -6.748 -3.998 9.533 1.00 98.19 79 ALA A O 1
ATOM 603 N N . ALA A 1 80 ? -6.924 -3.773 7.302 1.00 98.12 80 ALA A N 1
ATOM 604 C CA . ALA A 1 80 ? -8.384 -3.812 7.266 1.00 98.12 80 ALA A CA 1
ATOM 605 C C . ALA A 1 80 ? -8.925 -5.207 7.621 1.00 98.12 80 ALA A C 1
ATOM 607 O O . ALA A 1 80 ? -9.891 -5.312 8.373 1.00 98.12 80 ALA A O 1
ATOM 608 N N . GLU A 1 81 ? -8.271 -6.278 7.164 1.00 98.19 81 GLU A N 1
ATOM 609 C CA . GLU A 1 81 ? -8.611 -7.662 7.525 1.00 98.19 81 GLU A CA 1
ATOM 610 C C . GLU A 1 81 ? -8.437 -7.940 9.025 1.00 98.19 81 GLU A C 1
ATOM 612 O O . GLU A 1 81 ? -9.186 -8.729 9.602 1.00 98.19 81 GLU A O 1
ATOM 617 N N . ARG A 1 82 ? -7.518 -7.230 9.692 1.00 98.19 82 ARG A N 1
ATOM 618 C CA . ARG A 1 82 ? -7.389 -7.230 11.159 1.00 98.19 82 ARG A CA 1
ATOM 619 C C . ARG A 1 82 ? -8.451 -6.394 11.877 1.00 98.19 82 ARG A C 1
ATOM 621 O O . ARG A 1 82 ? -8.460 -6.376 13.101 1.00 98.19 82 ARG A O 1
ATOM 628 N N . GLY A 1 83 ? -9.327 -5.691 11.160 1.00 98.44 83 GLY A N 1
ATOM 629 C CA . GLY A 1 83 ? -10.445 -4.927 11.724 1.00 98.44 83 GLY A CA 1
ATOM 630 C C . GLY A 1 83 ? -10.235 -3.412 11.816 1.00 98.44 83 GLY A C 1
ATOM 631 O O . GLY A 1 83 ? -11.083 -2.724 12.390 1.00 98.44 83 GLY A O 1
ATOM 632 N N . ALA A 1 84 ? -9.142 -2.869 11.271 1.00 98.56 84 ALA A N 1
ATOM 633 C CA . ALA A 1 84 ? -8.930 -1.423 11.246 1.00 98.56 84 ALA A CA 1
ATOM 634 C C . ALA A 1 84 ? -9.865 -0.718 10.245 1.00 98.56 84 ALA A C 1
ATOM 636 O O . ALA A 1 84 ? -10.133 -1.218 9.155 1.00 98.56 84 ALA A O 1
ATOM 637 N N . GLU A 1 85 ? -10.279 0.509 10.563 1.00 98.69 85 GLU A N 1
ATOM 638 C CA . GLU A 1 85 ? -10.817 1.454 9.582 1.00 98.69 85 GLU A CA 1
ATOM 639 C C . GLU A 1 85 ? -9.642 2.104 8.839 1.00 98.69 85 GLU A C 1
ATOM 641 O O . GLU A 1 85 ? -8.904 2.921 9.403 1.00 98.69 85 GLU A O 1
ATOM 646 N N . VAL A 1 86 ? -9.439 1.721 7.5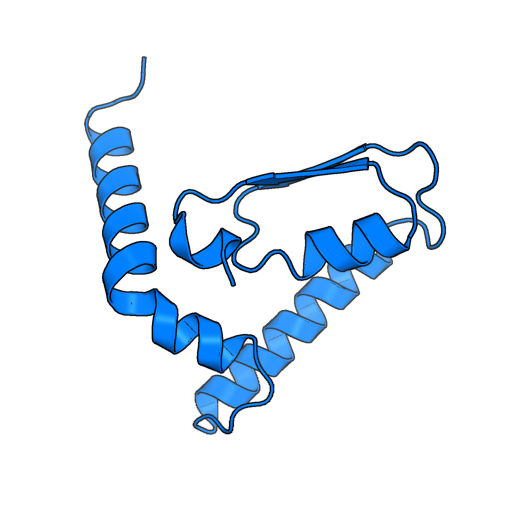78 1.00 98.50 86 VAL A N 1
ATOM 647 C CA . VAL A 1 86 ? -8.264 2.135 6.803 1.00 98.50 86 VAL A CA 1
ATOM 648 C C . VAL A 1 86 ? -8.615 3.206 5.777 1.00 98.50 86 VAL A C 1
ATOM 650 O O . VAL A 1 86 ? -9.544 3.057 4.987 1.00 98.50 86 VAL A O 1
ATOM 653 N N . VAL A 1 87 ? -7.814 4.269 5.748 1.00 98.38 87 VAL A N 1
ATOM 654 C CA . VAL A 1 87 ? -7.742 5.217 4.633 1.00 98.38 87 VAL A CA 1
ATOM 655 C C . VAL A 1 87 ? -6.394 5.021 3.956 1.00 98.38 87 VAL A C 1
ATOM 657 O O . VAL A 1 87 ? -5.354 5.219 4.578 1.00 98.38 87 VAL A O 1
ATOM 660 N N . ALA A 1 88 ? -6.404 4.644 2.683 1.00 97.50 88 ALA A N 1
ATOM 661 C CA . ALA A 1 88 ? -5.198 4.461 1.887 1.00 97.50 88 ALA A CA 1
ATOM 662 C C . ALA A 1 88 ? -5.159 5.514 0.779 1.00 97.50 88 ALA A C 1
ATOM 664 O O . ALA A 1 88 ? -6.171 5.760 0.121 1.00 97.50 88 ALA A O 1
ATOM 665 N N . ILE A 1 89 ? -4.013 6.166 0.600 1.00 96.62 89 ILE A N 1
ATOM 666 C CA . ILE A 1 89 ? -3.831 7.196 -0.423 1.00 96.62 89 ILE A CA 1
ATOM 667 C C . ILE A 1 89 ? -2.540 6.957 -1.191 1.00 96.62 89 ILE A C 1
ATOM 669 O O . ILE A 1 89 ? -1.500 6.660 -0.605 1.00 96.62 89 ILE A O 1
ATOM 673 N N . ASP A 1 90 ? -2.587 7.179 -2.497 1.00 93.88 90 ASP A N 1
ATOM 674 C CA . ASP A 1 90 ? -1.400 7.266 -3.334 1.00 93.88 90 ASP A CA 1
ATOM 675 C C . ASP A 1 90 ? -1.542 8.435 -4.311 1.00 93.88 90 ASP A C 1
ATOM 677 O O . ASP A 1 90 ? -2.645 8.873 -4.640 1.00 93.88 90 ASP A O 1
ATOM 681 N N . VAL A 1 91 ? -0.407 8.976 -4.748 1.00 91.75 91 VAL A N 1
ATOM 682 C CA . VAL A 1 91 ? -0.376 10.015 -5.779 1.00 9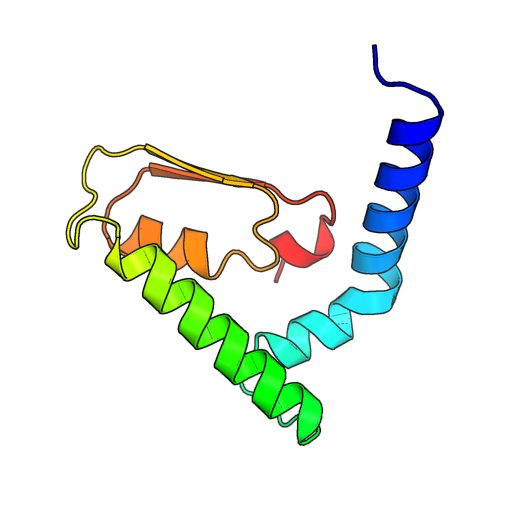1.75 91 VAL A CA 1
ATOM 683 C C . VAL A 1 91 ? -0.633 9.422 -7.167 1.00 91.75 91 VAL A C 1
ATOM 685 O O . VAL A 1 91 ? -1.071 10.139 -8.061 1.00 91.75 91 VAL A O 1
ATOM 688 N N . ALA A 1 92 ? -0.354 8.130 -7.356 1.00 87.75 92 ALA A N 1
ATOM 689 C CA . ALA A 1 92 ? -0.572 7.416 -8.602 1.00 87.75 92 ALA A CA 1
ATOM 690 C C . ALA A 1 92 ? -1.925 6.698 -8.580 1.00 87.75 92 ALA A C 1
ATOM 692 O O . ALA A 1 92 ? -2.053 5.617 -8.007 1.00 87.75 92 ALA A O 1
ATOM 693 N N . GLY A 1 93 ? -2.927 7.290 -9.236 1.00 86.56 93 GLY A N 1
ATOM 694 C CA . GLY A 1 93 ? -4.284 6.738 -9.276 1.00 86.56 93 GLY A CA 1
ATOM 695 C C . GLY A 1 93 ? -4.336 5.306 -9.814 1.00 86.56 93 GLY A C 1
ATOM 696 O O . GLY A 1 93 ? -5.003 4.463 -9.228 1.00 86.56 93 GLY A O 1
ATOM 697 N N . SER A 1 94 ? -3.567 4.989 -10.861 1.00 84.88 94 SER A N 1
ATOM 698 C CA . SER A 1 94 ? -3.536 3.627 -11.415 1.00 84.88 94 SER A CA 1
ATOM 699 C C . SER A 1 94 ? -3.008 2.554 -10.465 1.00 84.88 94 SER A C 1
ATOM 701 O O . SER A 1 94 ? -3.324 1.394 -10.689 1.00 84.88 94 SER A O 1
ATOM 703 N N . LEU A 1 95 ? -2.224 2.889 -9.432 1.00 85.12 95 LEU A N 1
ATOM 704 C CA . LEU A 1 95 ? -1.788 1.888 -8.453 1.00 85.12 95 LEU A CA 1
ATOM 705 C C . LEU A 1 95 ? -2.911 1.506 -7.486 1.00 85.12 95 LEU A C 1
ATOM 707 O O . LEU A 1 95 ? -2.950 0.361 -7.055 1.00 85.12 95 LEU A O 1
ATOM 711 N N . VAL A 1 96 ? -3.818 2.439 -7.183 1.00 86.94 96 VAL A N 1
ATOM 712 C CA . VAL A 1 96 ? -4.966 2.220 -6.286 1.00 86.94 96 VAL A CA 1
ATOM 713 C C . VAL A 1 96 ? -6.051 1.364 -6.949 1.00 86.94 96 VAL A C 1
ATOM 715 O O . VAL A 1 96 ? -6.799 0.683 -6.260 1.00 86.94 96 VAL A O 1
ATOM 718 N N . GLU A 1 97 ? -6.133 1.395 -8.278 1.00 85.25 97 GLU A N 1
ATOM 719 C CA . GLU A 1 97 ? -7.118 0.648 -9.076 1.00 85.25 97 GLU A CA 1
ATOM 720 C C . GLU A 1 97 ? -6.687 -0.803 -9.398 1.00 85.25 97 GLU A C 1
ATOM 722 O O . GLU A 1 97 ? -7.413 -1.504 -10.104 1.00 85.25 97 GLU A O 1
ATOM 727 N N . ILE A 1 98 ? -5.505 -1.241 -8.936 1.00 77.75 98 ILE A N 1
ATOM 728 C CA . ILE A 1 98 ? -5.004 -2.628 -9.071 1.00 77.75 98 ILE A CA 1
ATOM 729 C C . ILE A 1 98 ? -5.608 -3.500 -7.973 1.00 77.75 98 ILE A C 1
ATOM 731 O O . ILE A 1 98 ? -6.142 -4.577 -8.323 1.00 77.75 98 ILE A O 1
#

Solvent-accessible surface area (backbone atoms only — not comparable to full-atom values): 5580 Å² total; per-residue (Å²): 135,85,50,77,64,54,55,52,52,51,52,52,50,27,50,43,42,45,73,70,35,37,72,61,47,54,42,54,78,44,91,55,91,65,56,72,71,53,47,53,51,40,50,52,52,48,54,49,46,53,52,57,54,66,77,46,69,80,70,26,66,90,39,77,45,79,34,81,68,33,49,67,32,70,61,46,51,57,44,36,76,29,40,23,51,64,49,71,43,52,81,26,63,61,34,66,75,103

Foldseek 3Di:
DDDPVRVVVLVVVQCCCQPPCLVVVVCLQDPHDDDPVSVVVSVVVVVVLVVVVVVDDLAQAPAEEEAEQCQLVPSVVSNVVSHYNYDYDHSHPSSPVD